Protein AF-A0A494XL70-F1 (afdb_monomer_lite)

Organism: NCBI:txid2419777

InterPro domains:
  IPR055507 Domain of unknown function DUF7079 [PF23296] (1-104)

Radius of gyration: 14.44 Å; chains: 1; bounding box: 36×25×38 Å

Sequence (112 aa):
MSDVFVDNEIDYRDVAVSLARNCPTMSLPLLREAFFGEVAPALASNGMTPAPEVWTGFDSDKVVKKICEMLVRRHRSWVYRVGNCLWCLICRLLCSEMWQKLESELRVVRHS

Structure (mmCIF, N/CA/C/O backbone):
data_AF-A0A494XL70-F1
#
_entry.id   AF-A0A494XL70-F1
#
loop_
_atom_site.group_PDB
_atom_site.id
_atom_site.type_symbol
_atom_site.label_atom_id
_atom_site.label_alt_id
_atom_site.label_comp_id
_atom_site.label_asym_id
_atom_site.label_entity_id
_atom_site.label_seq_id
_atom_site.pdbx_PDB_ins_code
_atom_site.Cartn_x
_atom_site.Cartn_y
_atom_site.Cartn_z
_atom_site.occupancy
_atom_site.B_iso_or_equiv
_atom_site.auth_seq_id
_atom_site.auth_comp_id
_atom_site.auth_asym_id
_atom_site.auth_atom_id
_atom_site.pdbx_PDB_model_num
ATOM 1 N N . MET A 1 1 ? -6.421 -3.505 1.243 1.00 76.19 1 MET A N 1
ATOM 2 C CA . MET A 1 1 ? -5.409 -2.425 1.442 1.00 76.19 1 MET A CA 1
ATOM 3 C C . MET A 1 1 ? -5.391 -1.450 0.275 1.00 76.19 1 MET A C 1
ATOM 5 O O . MET A 1 1 ? -5.143 -0.277 0.515 1.00 76.19 1 MET A O 1
ATOM 9 N N . SER A 1 2 ? -5.650 -1.892 -0.960 1.00 77.19 2 SER A N 1
ATOM 10 C CA . SER A 1 2 ? -5.845 -0.990 -2.105 1.00 77.19 2 SER A CA 1
ATOM 11 C C . SER A 1 2 ? -6.993 -0.001 -1.915 1.00 77.19 2 SER A C 1
ATOM 13 O O . SER A 1 2 ? -6.930 1.107 -2.428 1.00 77.19 2 SER A O 1
ATOM 15 N N . ASP A 1 3 ? -7.993 -0.377 -1.126 1.00 77.44 3 ASP A N 1
ATOM 16 C CA . ASP A 1 3 ? -9.211 0.398 -0.859 1.00 77.44 3 ASP A CA 1
ATOM 17 C C . ASP A 1 3 ? -8.926 1.753 -0.187 1.00 77.44 3 ASP A C 1
ATOM 19 O O . ASP A 1 3 ? -9.679 2.701 -0.358 1.00 77.44 3 ASP A O 1
ATOM 23 N N . VAL A 1 4 ? -7.777 1.881 0.491 1.00 76.00 4 VAL A N 1
ATOM 24 C CA . VAL A 1 4 ? -7.298 3.135 1.108 1.00 76.00 4 VAL A CA 1
ATOM 25 C C . VAL A 1 4 ? -6.889 4.185 0.064 1.00 76.00 4 VAL A C 1
ATOM 27 O O . VAL A 1 4 ? -6.688 5.345 0.396 1.00 76.00 4 VAL A O 1
ATOM 30 N N . PHE A 1 5 ? -6.739 3.796 -1.203 1.00 74.38 5 PHE A N 1
ATOM 31 C CA . PHE A 1 5 ? -6.314 4.683 -2.290 1.00 74.38 5 PHE A CA 1
ATOM 32 C C . PHE A 1 5 ? -7.460 5.050 -3.245 1.00 74.38 5 PHE A C 1
ATOM 34 O O . PHE A 1 5 ? -7.209 5.622 -4.304 1.00 74.38 5 PHE A O 1
ATOM 41 N N . VAL A 1 6 ? -8.697 4.642 -2.943 1.00 73.88 6 VAL A N 1
ATOM 42 C CA . VAL A 1 6 ? -9.875 4.934 -3.772 1.00 73.88 6 VAL A CA 1
ATOM 43 C C . VAL A 1 6 ? -10.329 6.364 -3.482 1.00 73.88 6 VAL A C 1
ATOM 45 O O . VAL A 1 6 ? -10.407 6.750 -2.322 1.00 73.88 6 VAL A O 1
ATOM 48 N N . ASP A 1 7 ? -10.652 7.133 -4.525 1.00 63.44 7 ASP A N 1
ATOM 49 C CA . ASP A 1 7 ? -11.067 8.547 -4.439 1.00 63.44 7 ASP A CA 1
ATOM 50 C C . ASP A 1 7 ? -12.528 8.730 -3.954 1.00 63.44 7 ASP A C 1
ATOM 52 O O . ASP A 1 7 ? -13.296 9.519 -4.492 1.00 63.44 7 ASP A O 1
ATOM 56 N N . ASN A 1 8 ? -12.935 7.932 -2.963 1.00 67.12 8 ASN A N 1
ATOM 57 C CA . ASN A 1 8 ? -14.224 7.997 -2.271 1.00 67.12 8 ASN A CA 1
ATOM 58 C C . ASN A 1 8 ? -13.978 8.181 -0.766 1.00 67.12 8 ASN A C 1
ATOM 60 O O . ASN A 1 8 ? -12.845 8.079 -0.297 1.00 67.12 8 ASN A O 1
ATOM 64 N N . GLU A 1 9 ? -15.031 8.417 0.019 1.00 72.88 9 GLU A N 1
ATOM 65 C CA . GLU A 1 9 ? -14.921 8.386 1.480 1.00 72.88 9 GLU A CA 1
ATOM 66 C C . GLU A 1 9 ? -14.420 7.002 1.936 1.00 72.88 9 GLU A C 1
ATOM 68 O O . GLU A 1 9 ? -15.073 5.980 1.721 1.00 72.88 9 GLU A O 1
ATOM 73 N N . ILE A 1 10 ? -13.208 6.962 2.495 1.00 77.62 10 ILE A N 1
ATOM 74 C CA . ILE A 1 10 ? -12.536 5.716 2.878 1.00 77.62 10 ILE A CA 1
ATOM 75 C C . ILE A 1 10 ? -13.086 5.255 4.230 1.00 77.62 10 ILE A C 1
ATOM 77 O O . ILE A 1 10 ? -12.838 5.897 5.253 1.00 77.62 10 ILE A O 1
ATOM 81 N N . ASP A 1 11 ? -13.745 4.095 4.259 1.00 85.06 11 ASP A N 1
ATOM 82 C CA . ASP A 1 11 ? -14.068 3.401 5.508 1.00 85.06 11 ASP A CA 1
ATOM 83 C C . ASP A 1 11 ? -12.824 2.665 6.035 1.00 85.06 11 ASP A C 1
ATOM 85 O O . ASP A 1 11 ? -12.567 1.490 5.756 1.00 85.06 11 ASP A O 1
ATOM 89 N N . TYR A 1 12 ? -12.009 3.386 6.806 1.00 86.19 12 TYR A N 1
ATOM 90 C CA . TYR A 1 12 ? -10.801 2.833 7.424 1.00 86.19 12 TYR A CA 1
ATOM 91 C C . TYR A 1 12 ? -11.098 1.661 8.368 1.00 86.19 12 TYR A C 1
ATOM 93 O O . TYR A 1 12 ? -10.233 0.798 8.552 1.00 86.19 12 TYR A O 1
ATOM 101 N N . ARG A 1 13 ? -12.304 1.603 8.948 1.00 88.62 13 ARG A N 1
ATOM 102 C CA . ARG A 1 13 ? -12.704 0.543 9.870 1.00 88.62 13 ARG A CA 1
ATOM 103 C C . ARG A 1 13 ? -12.976 -0.751 9.119 1.00 88.62 13 ARG A C 1
ATOM 105 O O . ARG A 1 13 ? -12.473 -1.792 9.540 1.00 88.62 13 ARG A O 1
ATOM 112 N N . ASP A 1 14 ? -13.693 -0.701 7.999 1.00 87.69 14 ASP A N 1
ATOM 113 C CA . ASP A 1 14 ? -13.917 -1.879 7.151 1.00 87.69 14 ASP A CA 1
ATOM 114 C C . ASP A 1 14 ? -12.588 -2.453 6.630 1.00 87.69 14 ASP A C 1
ATOM 116 O O . ASP A 1 14 ? -12.319 -3.653 6.752 1.00 87.69 14 ASP A O 1
ATOM 120 N N . VAL A 1 15 ? -11.674 -1.581 6.187 1.00 87.56 15 VAL A N 1
ATOM 121 C CA . VAL A 1 15 ? -10.322 -1.996 5.780 1.00 87.56 15 VAL A CA 1
ATOM 122 C C . VAL A 1 15 ? -9.564 -2.647 6.943 1.00 87.56 15 VAL A C 1
ATOM 124 O O . VAL A 1 15 ? -8.910 -3.677 6.750 1.00 87.56 15 VAL A O 1
ATOM 127 N N . ALA A 1 16 ? -9.644 -2.090 8.154 1.00 89.69 16 ALA A N 1
ATOM 128 C CA . ALA A 1 16 ? -9.003 -2.655 9.339 1.00 89.69 16 ALA A CA 1
ATOM 129 C C . ALA A 1 16 ? -9.585 -4.025 9.731 1.00 89.69 16 ALA A C 1
ATOM 131 O O . ALA A 1 16 ? -8.818 -4.948 10.018 1.00 89.69 16 ALA A O 1
ATOM 132 N N . VAL A 1 17 ? -10.912 -4.193 9.687 1.00 90.50 17 VAL A N 1
ATOM 133 C CA . VAL A 1 17 ? -11.600 -5.477 9.925 1.00 90.50 17 VAL A CA 1
ATOM 134 C C . VAL A 1 17 ? -11.183 -6.513 8.886 1.00 90.50 17 VAL A C 1
ATOM 136 O O . VAL A 1 17 ? -10.801 -7.631 9.240 1.00 90.50 17 VAL A O 1
ATOM 139 N N . SER A 1 18 ? -11.180 -6.134 7.608 1.00 89.31 18 SER A N 1
ATOM 140 C CA . SER A 1 18 ? -10.723 -6.989 6.514 1.00 89.31 18 SER A CA 1
ATOM 141 C C . SER A 1 18 ? -9.270 -7.434 6.721 1.00 89.31 18 SER A C 1
ATOM 143 O O . SER A 1 18 ? -8.952 -8.614 6.569 1.00 89.31 18 SER A O 1
ATOM 145 N N . LEU A 1 19 ? -8.382 -6.534 7.154 1.00 89.25 19 LEU A N 1
ATOM 146 C CA . LEU A 1 19 ? -6.984 -6.871 7.435 1.00 89.25 19 LEU A CA 1
ATOM 147 C C . LEU A 1 19 ? -6.809 -7.759 8.664 1.00 89.25 19 LEU A C 1
ATOM 149 O O . 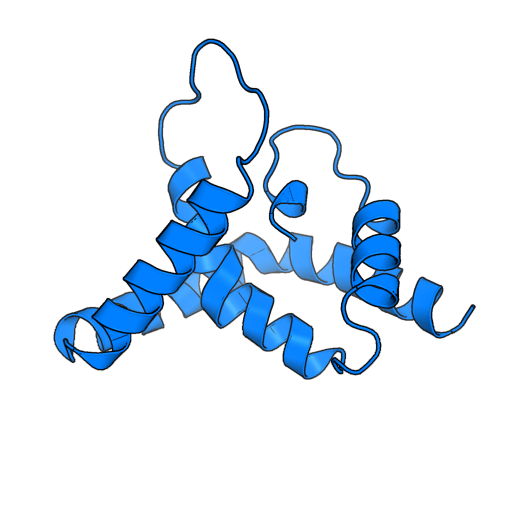LEU A 1 19 ? -6.008 -8.690 8.625 1.00 89.25 19 LEU A O 1
ATOM 153 N N . ALA A 1 20 ? -7.548 -7.509 9.742 1.00 89.38 20 ALA A N 1
ATOM 154 C CA . ALA A 1 20 ? -7.529 -8.371 10.917 1.00 89.38 20 ALA A CA 1
ATOM 155 C C . ALA A 1 20 ? -8.010 -9.791 10.577 1.00 89.38 20 ALA A C 1
ATOM 157 O O . ALA A 1 20 ? -7.406 -10.763 11.026 1.00 89.38 20 ALA A O 1
ATOM 158 N N . ARG A 1 21 ? -9.040 -9.916 9.729 1.00 90.19 21 ARG A N 1
ATOM 159 C CA . ARG A 1 21 ? -9.591 -11.206 9.297 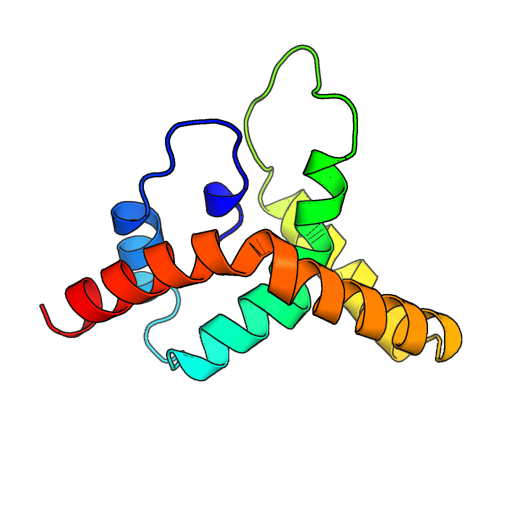1.00 90.19 21 ARG A CA 1
ATOM 160 C C . ARG A 1 21 ? -8.666 -11.963 8.345 1.00 90.19 21 ARG A C 1
ATOM 162 O O . ARG A 1 21 ? -8.465 -13.160 8.513 1.00 90.19 21 ARG A O 1
ATOM 169 N N . ASN A 1 22 ? -8.134 -11.283 7.330 1.00 89.19 22 ASN A N 1
ATOM 170 C CA . ASN A 1 22 ? -7.374 -11.922 6.251 1.00 89.19 22 ASN A CA 1
ATOM 171 C C . ASN A 1 22 ? -5.873 -12.054 6.573 1.00 89.19 22 ASN A C 1
ATOM 173 O O . ASN A 1 22 ? -5.187 -12.887 5.985 1.00 89.19 22 ASN A O 1
ATOM 177 N N . CYS A 1 23 ? -5.349 -11.252 7.507 1.00 89.31 23 CYS A N 1
ATOM 178 C CA . CYS A 1 23 ? -3.942 -11.257 7.918 1.00 89.31 23 CYS A CA 1
ATOM 179 C C . CYS A 1 23 ? -3.793 -11.305 9.456 1.00 89.31 23 CYS A C 1
ATOM 181 O O . CYS A 1 23 ? -3.134 -10.434 10.038 1.00 89.31 23 CYS A O 1
ATOM 183 N N . PRO A 1 24 ? -4.371 -12.313 10.141 1.00 87.31 24 PRO A N 1
ATOM 184 C CA . PRO A 1 24 ? -4.448 -12.341 11.605 1.00 87.31 24 PRO A CA 1
ATOM 185 C C . PRO A 1 24 ? -3.073 -12.447 12.281 1.00 87.31 24 PRO A C 1
ATOM 187 O O . PRO A 1 24 ? -2.873 -11.935 13.378 1.00 87.31 24 PRO A O 1
ATOM 190 N N . THR A 1 25 ? -2.099 -13.073 11.618 1.00 89.56 25 THR A N 1
ATOM 191 C CA . THR A 1 25 ? -0.734 -13.270 12.134 1.00 89.56 25 THR A CA 1
ATOM 192 C C . THR A 1 25 ? 0.195 -12.085 11.870 1.00 89.56 25 THR A C 1
ATOM 194 O O . THR A 1 25 ? 1.308 -12.037 12.395 1.00 89.56 25 THR A O 1
ATOM 197 N N . MET A 1 26 ? -0.232 -11.115 11.058 1.00 90.19 26 MET A N 1
ATOM 198 C CA . MET A 1 26 ? 0.612 -10.002 10.638 1.00 90.19 26 MET A CA 1
ATOM 199 C C . MET A 1 26 ? 0.645 -8.930 11.728 1.00 90.19 26 MET A C 1
ATOM 201 O O . MET A 1 26 ? -0.384 -8.343 12.073 1.00 90.19 26 MET A O 1
ATOM 205 N N . SER A 1 27 ? 1.818 -8.645 12.289 1.00 92.12 27 SER A N 1
ATOM 206 C CA . SER A 1 27 ? 1.959 -7.589 13.296 1.00 92.12 27 SER A CA 1
ATOM 207 C C . SER A 1 27 ? 1.726 -6.202 12.681 1.00 92.12 27 SER A C 1
ATOM 209 O O . SER A 1 27 ? 1.884 -6.002 11.476 1.00 92.12 27 SER A O 1
ATOM 211 N N . LEU A 1 28 ? 1.344 -5.223 13.507 1.00 91.12 28 LEU A N 1
ATOM 212 C CA . LEU A 1 28 ? 1.135 -3.844 13.053 1.00 91.12 28 LEU A CA 1
ATOM 213 C C . LEU A 1 28 ? 2.394 -3.241 12.383 1.00 91.12 28 LEU A C 1
ATOM 215 O O . LEU A 1 28 ? 2.248 -2.614 11.333 1.00 91.12 28 LEU A O 1
ATOM 219 N N . PRO A 1 29 ? 3.627 -3.481 12.887 1.00 93.31 29 PRO A N 1
ATOM 220 C CA . PRO A 1 29 ? 4.847 -3.085 12.182 1.00 93.31 29 PRO A CA 1
ATOM 221 C C . PRO A 1 29 ? 5.011 -3.741 10.806 1.00 93.31 29 PRO A C 1
ATOM 223 O O . PRO A 1 29 ? 5.421 -3.066 9.866 1.00 93.31 29 PRO A O 1
ATOM 226 N N . LEU A 1 30 ? 4.662 -5.025 10.663 1.00 93.31 30 LEU A N 1
ATOM 227 C CA . LEU A 1 30 ? 4.791 -5.735 9.387 1.00 93.31 30 LEU A CA 1
ATOM 228 C C . LEU A 1 30 ? 3.763 -5.224 8.363 1.00 93.31 30 LEU A C 1
ATOM 230 O O . LEU A 1 30 ? 4.095 -5.017 7.199 1.00 93.31 30 LEU A O 1
ATOM 234 N N . LEU A 1 31 ? 2.531 -4.940 8.804 1.00 93.06 31 LEU A N 1
ATOM 235 C CA . LEU A 1 31 ? 1.511 -4.283 7.976 1.00 93.06 31 LEU A CA 1
ATOM 236 C C . LEU A 1 31 ? 1.971 -2.897 7.510 1.00 93.06 31 LEU A C 1
ATOM 238 O O . LEU A 1 31 ? 1.776 -2.544 6.349 1.00 93.06 31 LEU A O 1
ATOM 242 N N . ARG A 1 32 ? 2.615 -2.129 8.396 1.00 93.44 32 ARG A N 1
ATOM 243 C CA . ARG A 1 32 ? 3.189 -0.818 8.067 1.00 93.44 32 ARG A CA 1
ATOM 244 C C . ARG A 1 32 ? 4.277 -0.932 7.007 1.00 93.44 32 ARG A C 1
ATOM 246 O O . ARG A 1 32 ? 4.338 -0.118 6.084 1.00 93.44 32 ARG A O 1
ATOM 253 N N . GLU A 1 33 ? 5.150 -1.922 7.151 1.00 93.38 33 GLU A N 1
ATOM 254 C CA . GLU A 1 33 ? 6.222 -2.183 6.198 1.00 93.38 33 GLU A CA 1
ATOM 255 C C . GLU A 1 33 ? 5.666 -2.575 4.827 1.00 93.38 33 GLU A C 1
ATOM 257 O O . GLU A 1 33 ? 6.069 -1.978 3.831 1.00 93.38 33 GLU A O 1
ATOM 262 N N . ALA A 1 34 ? 4.682 -3.475 4.772 1.00 92.19 34 ALA A N 1
ATOM 263 C CA . ALA A 1 34 ? 4.004 -3.839 3.530 1.00 92.19 34 ALA A CA 1
ATOM 264 C C . ALA A 1 34 ? 3.282 -2.637 2.895 1.00 92.19 34 ALA A C 1
ATOM 266 O O . ALA A 1 34 ? 3.382 -2.408 1.687 1.00 92.19 34 ALA A O 1
ATOM 267 N N . PHE A 1 35 ? 2.615 -1.806 3.703 1.00 92.19 35 PHE A N 1
ATOM 268 C CA . PHE A 1 35 ? 1.929 -0.614 3.211 1.00 92.19 35 PHE A CA 1
ATOM 269 C C . PHE A 1 35 ? 2.898 0.354 2.523 1.00 92.19 35 PHE A C 1
ATOM 271 O O . PHE A 1 35 ? 2.704 0.696 1.361 1.00 92.19 35 PHE A O 1
ATOM 278 N N . PHE A 1 36 ? 3.978 0.766 3.190 1.00 93.00 36 PHE A N 1
ATOM 279 C CA . PHE 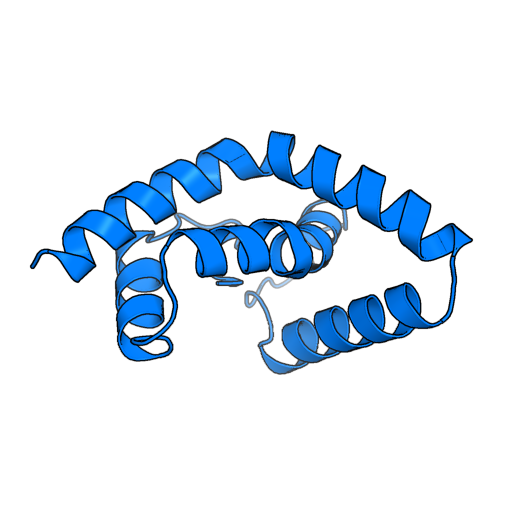A 1 36 ? 4.911 1.750 2.626 1.00 93.00 36 PHE A CA 1
ATOM 280 C C . PHE A 1 36 ? 5.952 1.162 1.666 1.00 93.00 36 PHE A C 1
ATOM 282 O O . PHE A 1 36 ? 6.514 1.884 0.840 1.00 93.00 36 PHE A O 1
ATOM 289 N N . GLY A 1 37 ? 6.262 -0.124 1.798 1.00 91.56 37 GLY A N 1
ATOM 290 C CA . GLY A 1 37 ? 7.266 -0.819 1.000 1.00 91.56 37 GLY A CA 1
ATOM 291 C C . GLY A 1 37 ? 6.715 -1.396 -0.299 1.00 91.56 37 GLY A C 1
ATOM 292 O O . GLY A 1 37 ? 7.481 -1.548 -1.257 1.00 91.56 37 GLY A O 1
ATOM 293 N N . GLU A 1 38 ? 5.417 -1.701 -0.348 1.00 91.75 38 GLU A N 1
ATOM 294 C CA . GLU A 1 38 ? 4.801 -2.431 -1.458 1.00 91.75 38 GLU A CA 1
ATOM 295 C C . GLU A 1 38 ? 3.536 -1.745 -1.979 1.00 91.75 38 GLU A C 1
ATOM 297 O O . GLU A 1 38 ? 3.492 -1.331 -3.138 1.00 91.75 38 GLU A O 1
ATOM 302 N N . VAL A 1 39 ? 2.531 -1.560 -1.122 1.00 89.69 39 VAL A N 1
ATOM 303 C CA . VAL A 1 39 ? 1.204 -1.091 -1.549 1.00 89.69 39 VAL A CA 1
ATOM 304 C C . VAL A 1 39 ? 1.236 0.370 -2.007 1.00 89.69 39 VAL A C 1
ATOM 306 O O . VAL A 1 39 ? 0.873 0.665 -3.143 1.00 89.69 39 VAL A O 1
ATOM 309 N N . ALA A 1 40 ? 1.705 1.292 -1.164 1.00 89.81 40 ALA A N 1
ATOM 310 C CA . ALA A 1 40 ? 1.740 2.719 -1.476 1.00 89.81 40 ALA A CA 1
ATOM 311 C C . ALA A 1 40 ? 2.621 3.034 -2.701 1.00 89.81 40 ALA A C 1
ATOM 313 O O . ALA A 1 40 ? 2.142 3.726 -3.594 1.00 89.81 40 ALA A O 1
ATOM 314 N N . PRO A 1 41 ? 3.840 2.477 -2.852 1.00 89.38 41 PRO A N 1
ATOM 315 C CA . PRO A 1 41 ? 4.632 2.660 -4.068 1.00 89.38 41 PRO A CA 1
ATOM 316 C C . PRO A 1 41 ? 3.918 2.208 -5.349 1.00 89.38 41 PRO A C 1
ATOM 318 O O . PRO A 1 41 ? 4.008 2.887 -6.377 1.00 89.38 41 PRO A O 1
ATOM 321 N N . ALA A 1 42 ? 3.196 1.084 -5.288 1.00 86.44 42 ALA A N 1
ATOM 322 C CA . ALA A 1 42 ? 2.459 0.549 -6.425 1.00 86.44 42 ALA A CA 1
ATOM 323 C C . ALA A 1 42 ? 1.204 1.374 -6.750 1.00 86.44 42 ALA A C 1
ATOM 325 O O . ALA A 1 42 ? 0.894 1.557 -7.929 1.00 86.44 42 ALA A O 1
ATOM 326 N N . LEU A 1 43 ? 0.502 1.895 -5.742 1.00 85.19 43 LEU A N 1
ATOM 327 C CA . LEU A 1 43 ? -0.814 2.521 -5.910 1.00 85.19 43 LEU A CA 1
ATOM 328 C C . LEU A 1 43 ? -0.791 4.047 -5.949 1.00 85.19 43 LEU A C 1
ATOM 330 O O . LEU A 1 43 ? -1.536 4.625 -6.733 1.00 85.19 43 LEU A O 1
ATOM 334 N N . ALA A 1 44 ? 0.097 4.711 -5.209 1.00 80.88 44 ALA A N 1
ATOM 335 C CA . ALA A 1 44 ? 0.194 6.174 -5.207 1.00 80.88 44 ALA A CA 1
ATOM 336 C C . ALA A 1 44 ? 0.531 6.736 -6.598 1.00 80.88 44 ALA A C 1
ATOM 338 O O . ALA A 1 44 ? 0.111 7.833 -6.949 1.00 80.88 44 ALA A O 1
ATOM 339 N N . SER A 1 45 ? 1.231 5.956 -7.433 1.00 71.06 45 SER A N 1
ATOM 340 C CA . SER A 1 45 ? 1.456 6.316 -8.839 1.00 71.06 45 SER A CA 1
ATOM 341 C C . SER A 1 45 ? 0.175 6.372 -9.675 1.00 71.06 45 SER A C 1
ATOM 343 O O . SER A 1 45 ? 0.115 7.171 -10.603 1.00 71.06 45 SER A O 1
ATOM 345 N N . ASN A 1 46 ? -0.858 5.590 -9.338 1.00 71.38 46 ASN A N 1
ATOM 346 C CA . ASN A 1 46 ? -2.146 5.640 -10.038 1.00 71.38 46 ASN A CA 1
ATOM 347 C C . ASN A 1 46 ? -2.915 6.932 -9.719 1.00 71.38 46 ASN A C 1
ATOM 349 O O . ASN A 1 46 ? -3.619 7.437 -10.584 1.00 71.38 46 ASN A O 1
ATOM 353 N N . GLY A 1 47 ? -2.734 7.517 -8.530 1.00 64.38 47 GLY A N 1
ATOM 354 C CA . GLY A 1 47 ? -3.309 8.831 -8.204 1.00 64.38 47 GLY A CA 1
ATOM 355 C C . GLY A 1 47 ? -2.709 9.987 -9.018 1.00 64.38 47 GLY A C 1
ATOM 356 O O . GLY A 1 47 ? -3.282 11.066 -9.071 1.00 64.38 47 GLY A O 1
ATOM 357 N N . MET A 1 48 ? -1.564 9.768 -9.676 1.00 65.88 48 MET A N 1
ATOM 358 C CA . MET A 1 48 ? -0.930 10.747 -10.570 1.00 65.88 48 MET A CA 1
ATOM 359 C C . MET A 1 48 ? -1.290 10.531 -12.047 1.00 65.88 48 MET A C 1
ATOM 361 O O . MET A 1 48 ? -0.834 11.286 -12.905 1.00 65.88 48 MET A O 1
ATOM 365 N N . THR A 1 49 ? -2.069 9.494 -12.363 1.00 66.38 49 THR A N 1
ATOM 366 C CA . THR A 1 49 ? -2.572 9.248 -13.719 1.00 66.38 49 THR A CA 1
ATOM 367 C C . THR A 1 49 ? -3.991 9.796 -13.858 1.00 66.38 49 THR A C 1
ATOM 369 O O . THR A 1 49 ? -4.738 9.731 -12.883 1.00 66.38 49 THR A O 1
ATOM 372 N N . PRO A 1 50 ? -4.388 10.321 -15.033 1.00 68.38 50 PRO A N 1
ATOM 373 C CA . PRO A 1 50 ? -5.754 10.785 -15.250 1.00 68.38 50 PRO A CA 1
ATOM 374 C C . PRO A 1 50 ? -6.769 9.701 -14.880 1.00 68.38 50 PRO A C 1
ATOM 376 O O . PRO A 1 50 ? -6.609 8.543 -15.279 1.00 68.38 50 PRO A O 1
ATOM 379 N N . ALA A 1 51 ? -7.795 10.079 -14.117 1.00 67.62 51 ALA A N 1
ATOM 380 C CA . ALA A 1 51 ? -8.863 9.162 -13.755 1.00 67.62 51 ALA A CA 1
ATOM 381 C C . ALA A 1 51 ? -9.570 8.659 -15.030 1.00 67.62 51 ALA A C 1
ATOM 383 O O . ALA A 1 51 ? -9.808 9.451 -15.948 1.00 67.62 51 ALA A O 1
ATOM 384 N N . PRO A 1 52 ? -9.893 7.358 -15.124 1.00 68.44 52 PRO A N 1
ATOM 385 C CA . PRO A 1 52 ? -10.704 6.855 -16.222 1.00 68.44 52 PRO A CA 1
ATOM 386 C C . PRO A 1 52 ? -12.116 7.453 -16.153 1.00 68.44 52 PRO A C 1
ATOM 388 O O . PRO A 1 52 ? -12.606 7.777 -15.074 1.00 68.44 52 PRO A O 1
ATOM 391 N N . GLU A 1 53 ? -12.791 7.537 -17.301 1.00 72.19 53 GLU A N 1
ATOM 392 C CA . GLU A 1 53 ? -14.162 8.071 -17.404 1.00 72.19 53 GLU A CA 1
ATOM 393 C C . GLU A 1 53 ? -15.166 7.331 -16.503 1.00 72.19 53 GLU A C 1
ATOM 395 O O . GLU A 1 53 ? -16.128 7.925 -16.022 1.00 72.19 53 GLU A O 1
ATOM 400 N N . VAL A 1 54 ? -14.920 6.043 -16.237 1.00 69.62 54 VAL A N 1
ATOM 401 C CA . VAL A 1 54 ? -15.651 5.240 -15.251 1.00 69.62 54 VAL A CA 1
ATOM 402 C C . VAL A 1 54 ? -14.653 4.665 -14.251 1.00 69.62 54 VAL A C 1
ATOM 404 O O . VAL A 1 54 ? -13.806 3.842 -14.607 1.00 69.62 54 VAL A O 1
ATOM 407 N N . TRP A 1 55 ? -14.760 5.080 -12.987 1.00 71.00 55 TRP A N 1
ATOM 408 C CA . TRP A 1 55 ? -13.943 4.556 -11.894 1.00 71.00 55 TRP A CA 1
ATOM 409 C C . TRP A 1 55 ? -14.668 3.423 -11.167 1.00 71.00 55 TRP A C 1
ATOM 411 O O . TRP A 1 55 ? -15.658 3.643 -10.476 1.00 71.00 55 TRP A O 1
ATOM 421 N N . THR A 1 56 ? -14.159 2.199 -11.303 1.00 68.06 56 THR A N 1
ATOM 422 C CA . THR A 1 56 ? -14.702 1.001 -10.634 1.00 68.06 56 THR A CA 1
ATOM 423 C C . THR A 1 56 ? -13.849 0.553 -9.443 1.00 68.06 56 THR A C 1
ATOM 425 O O . THR A 1 56 ? -13.955 -0.589 -9.005 1.00 68.06 56 THR A O 1
ATOM 428 N N . GLY A 1 57 ? -12.970 1.424 -8.937 1.00 74.00 57 GLY A N 1
ATOM 429 C CA . GLY A 1 57 ? -11.988 1.079 -7.909 1.00 74.00 57 GLY A CA 1
ATOM 430 C C . GLY A 1 57 ? -10.805 0.263 -8.440 1.00 74.00 57 GLY A C 1
ATOM 431 O O . GLY A 1 57 ? -10.567 0.166 -9.647 1.00 74.00 57 GLY A O 1
ATOM 432 N N . PHE A 1 58 ? -10.030 -0.311 -7.518 1.00 76.69 58 PHE A N 1
ATOM 433 C CA . PHE A 1 58 ? -8.877 -1.137 -7.869 1.00 76.69 58 PHE A CA 1
ATOM 434 C C . PHE A 1 58 ? -9.284 -2.581 -8.151 1.00 76.69 58 PHE A C 1
ATOM 436 O O . PHE A 1 58 ? -9.889 -3.254 -7.324 1.00 76.69 58 PHE A O 1
ATOM 443 N N . ASP A 1 59 ? -8.849 -3.077 -9.302 1.00 79.31 59 ASP A N 1
ATOM 444 C CA . ASP A 1 59 ? -8.876 -4.493 -9.649 1.00 79.31 59 ASP A CA 1
ATOM 445 C C . ASP A 1 59 ? -7.776 -5.229 -8.864 1.00 79.31 59 ASP A C 1
ATOM 447 O O . ASP A 1 59 ? -6.584 -4.941 -9.031 1.00 79.31 59 ASP A O 1
ATOM 451 N N . SER A 1 60 ? -8.176 -6.158 -7.990 1.00 77.50 60 SER A N 1
ATOM 452 C CA . SER A 1 60 ? -7.271 -6.880 -7.089 1.00 77.50 60 SER A CA 1
ATOM 453 C C . SER A 1 60 ? -6.151 -7.600 -7.835 1.00 77.50 60 SER A C 1
ATOM 455 O O . SER A 1 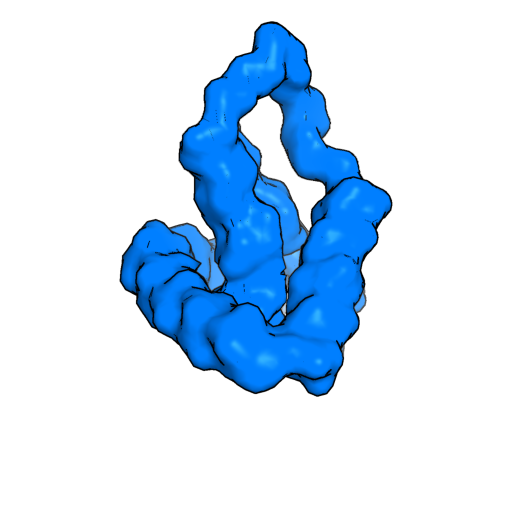60 ? -4.993 -7.530 -7.415 1.00 77.50 60 SER A O 1
ATOM 457 N N . ASP A 1 61 ? -6.461 -8.226 -8.969 1.00 82.06 61 ASP A N 1
ATOM 458 C CA . ASP A 1 61 ? -5.494 -9.007 -9.739 1.00 82.06 61 ASP A CA 1
ATOM 459 C C . ASP A 1 61 ? -4.468 -8.083 -10.394 1.00 82.06 61 ASP A C 1
ATOM 461 O O . ASP A 1 61 ? -3.265 -8.367 -10.399 1.00 82.06 61 ASP A O 1
ATOM 465 N N . LYS A 1 62 ? -4.915 -6.918 -10.879 1.00 81.69 62 LYS A N 1
ATOM 466 C CA . LYS A 1 62 ? -4.009 -5.892 -11.418 1.00 81.69 62 LYS A CA 1
ATOM 467 C C . LYS A 1 62 ? -3.111 -5.297 -10.340 1.00 81.69 62 LYS A C 1
ATOM 469 O O . LYS A 1 62 ? -1.931 -5.064 -10.610 1.00 81.69 62 LYS A O 1
ATOM 474 N N . VAL A 1 63 ? -3.627 -5.068 -9.130 1.00 85.19 63 VAL A N 1
ATOM 475 C CA . VAL A 1 63 ? -2.816 -4.570 -8.006 1.00 85.19 63 VAL A CA 1
ATOM 476 C C . VAL A 1 63 ? -1.744 -5.584 -7.627 1.00 85.19 63 VAL A C 1
ATOM 478 O O . VAL A 1 63 ? -0.568 -5.221 -7.552 1.00 85.19 63 VAL A O 1
ATOM 481 N N . VAL A 1 64 ? -2.123 -6.851 -7.450 1.00 87.44 64 VAL A N 1
ATOM 482 C CA . VAL A 1 64 ? -1.184 -7.931 -7.117 1.00 87.44 64 VAL A CA 1
ATOM 483 C C . VAL A 1 64 ? -0.115 -8.052 -8.197 1.00 87.44 64 VAL A C 1
ATOM 485 O O . VAL A 1 64 ? 1.075 -8.016 -7.885 1.00 87.44 64 VAL A O 1
ATOM 488 N N . LYS A 1 65 ? -0.512 -8.093 -9.474 1.00 87.94 65 LYS A N 1
ATOM 489 C CA . LYS A 1 65 ? 0.429 -8.149 -10.598 1.00 87.94 65 LYS A CA 1
ATOM 490 C C . LYS A 1 65 ? 1.421 -6.984 -10.572 1.00 87.94 65 LYS A C 1
ATOM 492 O O . LYS A 1 65 ? 2.623 -7.211 -10.701 1.00 87.94 65 LYS A O 1
ATOM 497 N N . LYS A 1 66 ? 0.947 -5.753 -10.348 1.00 87.25 66 LYS A N 1
ATOM 498 C CA . LYS A 1 66 ? 1.801 -4.556 -10.293 1.00 87.25 66 LYS A CA 1
ATOM 499 C C . LYS A 1 66 ? 2.807 -4.618 -9.139 1.00 87.25 66 LYS A C 1
ATOM 501 O O . LYS A 1 66 ? 3.976 -4.277 -9.328 1.00 87.25 66 LYS A O 1
ATOM 506 N N . ILE A 1 67 ? 2.381 -5.085 -7.963 1.00 88.56 67 ILE A N 1
ATOM 507 C CA . ILE A 1 67 ? 3.274 -5.293 -6.814 1.00 88.56 67 ILE A CA 1
ATOM 508 C C . ILE A 1 67 ? 4.323 -6.363 -7.146 1.00 88.56 67 ILE A C 1
ATOM 510 O O . ILE A 1 67 ? 5.516 -6.120 -6.963 1.00 88.56 67 ILE A O 1
ATOM 514 N N . CYS A 1 68 ? 3.917 -7.507 -7.706 1.00 90.56 68 CYS A N 1
ATOM 515 C CA . CYS A 1 68 ? 4.840 -8.569 -8.108 1.00 90.56 68 CYS A CA 1
ATOM 516 C C . CYS A 1 68 ? 5.883 -8.0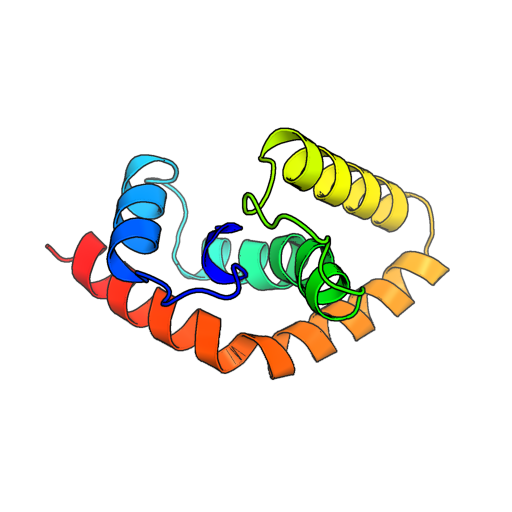78 -9.124 1.00 90.56 68 CYS A C 1
ATOM 518 O O . CYS A 1 68 ? 7.078 -8.315 -8.946 1.00 90.56 68 CYS A O 1
ATOM 520 N N . GLU A 1 69 ? 5.464 -7.354 -10.164 1.00 90.62 69 GLU A N 1
ATOM 521 C CA . GLU A 1 69 ? 6.367 -6.781 -11.170 1.00 90.62 69 GLU A CA 1
ATOM 522 C C . GLU A 1 69 ? 7.370 -5.799 -10.550 1.00 90.62 69 GLU A C 1
ATOM 524 O O . GLU A 1 69 ? 8.569 -5.857 -10.846 1.00 90.62 69 GLU A O 1
ATOM 529 N N . MET A 1 70 ? 6.907 -4.934 -9.643 1.00 91.12 70 MET A N 1
ATOM 530 C CA . MET A 1 70 ? 7.768 -4.015 -8.900 1.00 91.12 70 MET A CA 1
ATOM 531 C C . MET A 1 70 ? 8.801 -4.768 -8.050 1.00 91.12 70 MET A C 1
ATOM 533 O O . MET A 1 70 ? 9.984 -4.416 -8.075 1.00 91.12 70 MET A O 1
ATOM 537 N N . LEU A 1 71 ? 8.389 -5.809 -7.321 1.00 90.81 71 LEU A N 1
ATOM 538 C CA . LEU A 1 71 ? 9.281 -6.621 -6.487 1.00 90.81 71 LEU A CA 1
ATOM 539 C C . LEU A 1 71 ? 10.335 -7.354 -7.330 1.00 90.81 71 LEU A C 1
ATOM 541 O O . LEU A 1 71 ? 11.528 -7.299 -7.020 1.00 90.81 71 LEU A O 1
ATOM 545 N N . VAL A 1 72 ? 9.929 -7.959 -8.450 1.00 93.31 72 VAL A N 1
ATOM 546 C CA . VAL A 1 72 ? 10.849 -8.610 -9.396 1.00 93.31 72 VAL A CA 1
ATOM 547 C C . VAL A 1 72 ? 11.860 -7.604 -9.948 1.00 93.31 72 VAL A C 1
ATOM 549 O O . VAL A 1 72 ? 13.061 -7.886 -10.003 1.00 93.31 72 VAL A O 1
ATOM 552 N N . ARG A 1 73 ? 11.414 -6.401 -10.324 1.00 90.50 73 ARG A N 1
ATOM 553 C CA . ARG A 1 73 ? 12.296 -5.356 -10.859 1.00 90.50 73 ARG A CA 1
ATOM 554 C C . ARG A 1 73 ? 13.263 -4.817 -9.804 1.00 90.50 73 ARG A C 1
ATOM 556 O O . ARG A 1 73 ? 14.433 -4.595 -10.119 1.00 90.50 73 ARG A O 1
ATOM 563 N N . ARG A 1 74 ? 12.811 -4.679 -8.552 1.00 90.00 74 ARG A N 1
ATOM 564 C CA . ARG A 1 74 ? 13.640 -4.314 -7.388 1.00 90.00 74 ARG A CA 1
ATOM 565 C C . ARG A 1 74 ? 14.761 -5.324 -7.146 1.00 90.00 74 ARG A C 1
ATOM 567 O O . ARG A 1 74 ? 15.861 -4.917 -6.783 1.00 90.00 74 ARG A O 1
ATOM 574 N N . HIS A 1 75 ? 14.503 -6.610 -7.376 1.00 90.25 75 HIS A N 1
ATOM 575 C CA . HIS A 1 75 ? 15.513 -7.660 -7.248 1.00 90.25 75 HIS A CA 1
ATOM 576 C C . HIS A 1 75 ? 16.501 -7.685 -8.427 1.00 90.25 75 HIS A C 1
ATOM 578 O O . HIS A 1 75 ? 17.685 -7.946 -8.241 1.00 90.25 75 HIS A O 1
ATOM 584 N N . ARG A 1 76 ? 16.032 -7.414 -9.652 1.00 92.31 76 ARG A N 1
ATOM 585 C CA . ARG A 1 76 ? 16.848 -7.530 -10.876 1.00 92.31 76 ARG A CA 1
ATOM 586 C C . ARG A 1 76 ? 17.710 -6.308 -11.194 1.00 92.31 76 ARG A C 1
ATOM 588 O O . ARG A 1 76 ? 18.689 -6.445 -11.917 1.00 92.31 76 ARG A O 1
ATOM 595 N N . SER A 1 77 ? 17.346 -5.117 -10.716 1.00 91.94 77 SER A N 1
ATOM 596 C CA . SER A 1 77 ? 18.018 -3.870 -11.096 1.00 91.94 77 SER A CA 1
ATOM 597 C C . SER A 1 77 ? 18.358 -3.015 -9.883 1.00 91.94 77 SER A C 1
ATOM 599 O O . SER A 1 77 ? 17.478 -2.513 -9.185 1.00 91.94 77 SER A O 1
ATOM 601 N N . TRP A 1 78 ? 19.655 -2.789 -9.672 1.00 88.19 78 TRP A N 1
ATOM 602 C CA . TRP A 1 78 ? 20.143 -1.947 -8.581 1.00 88.19 78 TRP A CA 1
ATOM 603 C C . TRP A 1 78 ? 19.759 -0.470 -8.760 1.00 88.19 78 TRP A C 1
ATOM 605 O O . TRP A 1 78 ? 19.316 0.166 -7.808 1.00 88.19 78 TRP A O 1
ATOM 615 N N . VAL A 1 79 ? 19.818 0.054 -9.991 1.00 92.25 79 VAL A N 1
ATOM 616 C CA . VAL A 1 79 ? 19.379 1.430 -10.304 1.00 92.25 79 VAL A CA 1
ATOM 617 C C . VAL A 1 79 ? 17.898 1.610 -9.972 1.00 92.25 79 VAL A C 1
ATOM 619 O O . VAL A 1 79 ? 17.520 2.561 -9.286 1.00 92.25 79 VAL A O 1
ATOM 622 N N . TYR A 1 80 ? 17.056 0.659 -10.390 1.00 91.25 80 TYR A N 1
ATOM 623 C CA . TYR A 1 80 ? 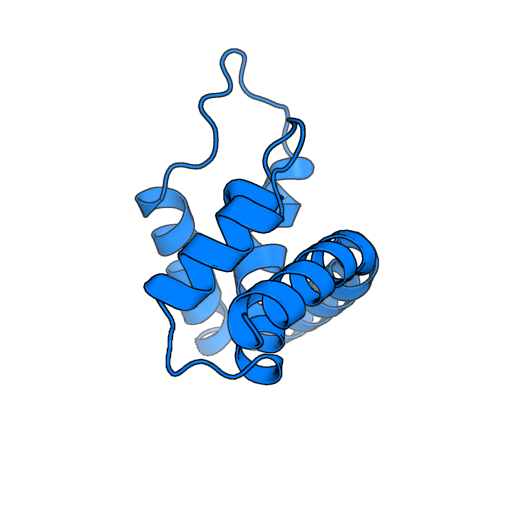15.640 0.686 -10.037 1.00 91.25 80 TYR A CA 1
ATOM 624 C C . TYR A 1 80 ? 15.428 0.553 -8.527 1.00 91.25 80 TYR A C 1
ATOM 626 O O . TYR A 1 80 ? 14.575 1.236 -7.976 1.00 91.25 80 TYR A O 1
ATOM 634 N N . ARG A 1 81 ? 16.216 -0.279 -7.834 1.00 91.62 81 ARG A N 1
ATOM 635 C CA . ARG A 1 81 ? 16.145 -0.428 -6.375 1.00 91.62 81 ARG A CA 1
ATOM 636 C C . ARG A 1 81 ? 16.405 0.892 -5.649 1.00 91.62 81 ARG A C 1
ATOM 638 O O . ARG A 1 81 ? 15.664 1.201 -4.718 1.00 91.62 81 ARG A O 1
ATOM 645 N N . VAL A 1 82 ? 17.405 1.668 -6.070 1.00 92.31 82 VAL A N 1
ATOM 646 C CA . VAL A 1 82 ? 17.706 2.985 -5.480 1.00 92.31 82 VAL A CA 1
ATOM 647 C C . VAL A 1 82 ? 16.559 3.967 -5.733 1.00 92.31 82 VAL A C 1
ATOM 649 O O . VAL A 1 82 ? 16.046 4.554 -4.782 1.00 92.31 82 VAL A O 1
ATOM 652 N N . GLY A 1 83 ? 16.093 4.089 -6.981 1.00 91.69 83 GLY A N 1
ATOM 653 C CA . GLY A 1 83 ? 14.966 4.969 -7.316 1.00 91.69 83 GLY A CA 1
ATOM 654 C C . GLY A 1 83 ? 13.672 4.579 -6.594 1.00 91.69 83 GLY A C 1
ATOM 655 O O . GLY A 1 83 ? 12.982 5.427 -6.035 1.00 91.69 83 GLY A O 1
ATOM 656 N N . ASN A 1 84 ? 13.379 3.281 -6.516 1.00 90.94 84 ASN A N 1
ATOM 657 C CA . ASN A 1 84 ? 12.245 2.758 -5.765 1.00 90.94 84 ASN A CA 1
ATOM 658 C C . ASN A 1 84 ? 12.381 3.044 -4.261 1.00 90.94 84 ASN A C 1
ATOM 660 O O . ASN A 1 84 ? 11.383 3.327 -3.614 1.00 90.94 84 ASN A O 1
ATOM 664 N N . CYS A 1 85 ? 13.585 2.970 -3.686 1.00 90.94 85 CYS A N 1
ATOM 665 C CA . CYS A 1 85 ? 13.807 3.324 -2.281 1.00 90.94 85 CYS A CA 1
ATOM 666 C C . CYS A 1 85 ? 13.439 4.791 -2.016 1.00 90.94 85 CYS A C 1
ATOM 668 O O . CYS A 1 85 ? 12.699 5.080 -1.076 1.00 90.94 85 CYS A O 1
ATOM 670 N N . LEU A 1 86 ? 13.876 5.704 -2.891 1.00 92.62 86 LEU A N 1
ATOM 671 C CA . LEU A 1 86 ? 13.491 7.114 -2.818 1.00 92.62 86 LEU A CA 1
ATOM 672 C C . LEU A 1 86 ? 11.972 7.288 -2.956 1.00 92.62 86 LEU A C 1
ATOM 674 O O . LEU A 1 86 ? 11.361 8.013 -2.175 1.00 92.62 86 LEU A O 1
ATOM 678 N N . TRP A 1 87 ? 11.345 6.570 -3.890 1.00 91.62 87 TRP A N 1
ATOM 679 C CA . TRP A 1 87 ? 9.893 6.590 -4.059 1.00 91.62 87 TRP A CA 1
ATOM 680 C C . TRP A 1 87 ? 9.143 6.080 -2.821 1.00 91.62 87 TRP A C 1
ATOM 682 O O . TRP A 1 87 ? 8.163 6.695 -2.408 1.00 91.62 87 TRP A O 1
ATOM 692 N N . CYS A 1 88 ? 9.629 5.024 -2.160 1.00 91.88 88 CYS A N 1
ATOM 693 C CA . CYS A 1 88 ? 9.087 4.560 -0.881 1.00 91.88 88 CYS A CA 1
ATOM 694 C C . CYS A 1 88 ? 9.176 5.643 0.206 1.00 91.88 88 CYS A C 1
ATOM 696 O O . CYS A 1 88 ? 8.242 5.789 0.990 1.00 91.88 88 CYS A O 1
ATOM 698 N N . LEU A 1 89 ? 10.269 6.414 0.263 1.00 92.19 89 LEU A N 1
ATOM 699 C CA . LEU A 1 89 ? 10.398 7.533 1.206 1.00 92.19 89 LEU A CA 1
ATOM 700 C C . LEU A 1 89 ? 9.394 8.650 0.899 1.00 92.19 89 LEU A C 1
ATOM 702 O O . LEU A 1 89 ? 8.757 9.159 1.816 1.00 92.19 89 LEU A O 1
ATOM 706 N N . ILE A 1 90 ? 9.196 8.982 -0.377 1.00 90.06 90 ILE A N 1
ATOM 707 C CA . ILE A 1 90 ? 8.180 9.955 -0.798 1.00 90.06 90 ILE A CA 1
ATOM 708 C C . ILE A 1 90 ? 6.775 9.458 -0.426 1.00 90.06 90 ILE A C 1
ATOM 710 O O . ILE A 1 90 ? 6.010 10.192 0.194 1.00 90.06 90 ILE A O 1
ATOM 714 N N . CYS A 1 91 ? 6.454 8.191 -0.703 1.00 89.88 91 CYS A N 1
ATOM 715 C CA . CYS A 1 91 ? 5.177 7.580 -0.320 1.00 89.88 91 CYS A CA 1
ATOM 716 C C . CYS A 1 91 ? 4.970 7.566 1.200 1.00 89.88 91 CYS A C 1
ATOM 718 O O . CYS A 1 91 ? 3.846 7.730 1.663 1.00 89.88 91 CYS A O 1
ATOM 720 N N . ARG A 1 92 ? 6.037 7.406 1.996 1.00 91.50 92 ARG A N 1
ATOM 721 C CA . ARG A 1 92 ? 5.950 7.533 3.459 1.00 91.50 92 ARG A CA 1
ATOM 722 C C . ARG A 1 92 ? 5.493 8.912 3.895 1.00 91.50 92 ARG A C 1
ATOM 724 O O . ARG A 1 92 ? 4.756 8.994 4.866 1.00 91.50 92 ARG A O 1
ATOM 731 N N . LEU A 1 93 ? 5.919 9.964 3.201 1.00 89.19 93 LEU A N 1
ATOM 732 C CA . LEU A 1 93 ? 5.489 11.326 3.500 1.00 89.19 93 LEU A CA 1
ATOM 733 C C . LEU A 1 93 ? 4.041 11.543 3.045 1.00 89.19 93 LEU A C 1
ATOM 735 O O . LEU A 1 93 ? 3.200 11.908 3.864 1.00 89.19 93 LEU A O 1
ATOM 739 N N . LEU A 1 94 ? 3.739 11.234 1.781 1.00 87.62 94 LEU A N 1
ATOM 740 C CA . LEU A 1 94 ? 2.427 11.476 1.167 1.00 87.62 94 LEU A CA 1
ATOM 741 C C . LEU A 1 94 ? 1.297 10.642 1.788 1.00 87.62 94 LEU A C 1
ATOM 743 O O . LEU A 1 94 ? 0.198 11.144 1.991 1.00 87.62 94 LEU A O 1
ATOM 747 N N . CYS A 1 95 ? 1.555 9.375 2.110 1.00 88.69 95 CYS A N 1
ATOM 748 C CA . CYS A 1 95 ? 0.546 8.446 2.627 1.00 88.69 95 CYS A CA 1
ATOM 749 C C . CYS A 1 95 ? 0.616 8.283 4.154 1.00 88.69 95 CYS A C 1
ATOM 751 O O . CYS A 1 95 ? 0.028 7.349 4.701 1.00 88.69 95 CYS A O 1
ATOM 753 N N . SER A 1 96 ? 1.355 9.155 4.852 1.00 90.25 96 SER A N 1
ATOM 754 C CA . SER A 1 96 ? 1.503 9.098 6.314 1.00 90.25 96 SER A CA 1
ATOM 755 C C . SER A 1 96 ? 0.162 9.234 7.032 1.00 90.25 96 SER A C 1
ATOM 757 O O . SER A 1 96 ? -0.136 8.435 7.917 1.00 90.25 96 SER A O 1
ATOM 759 N N . GLU A 1 97 ? -0.660 10.195 6.613 1.00 89.25 97 GLU A N 1
ATOM 760 C CA . GLU A 1 97 ? -1.975 10.455 7.200 1.00 89.25 97 GLU A CA 1
ATOM 761 C C . GLU A 1 97 ? -2.938 9.275 6.996 1.00 89.25 97 GLU A C 1
ATOM 763 O O . GLU A 1 97 ? -3.603 8.844 7.938 1.00 89.25 97 GLU A O 1
ATOM 768 N N . MET A 1 98 ? -2.957 8.692 5.791 1.00 89.44 98 MET A N 1
ATOM 769 C CA . MET A 1 98 ? -3.754 7.494 5.491 1.00 89.44 98 MET A CA 1
ATOM 770 C C . MET A 1 98 ? -3.366 6.332 6.408 1.00 89.44 98 MET A C 1
ATOM 772 O O . MET A 1 98 ? -4.225 5.658 6.974 1.00 89.44 98 MET A O 1
ATOM 776 N N . TRP A 1 99 ? -2.058 6.113 6.589 1.00 93.38 99 TRP A N 1
ATOM 777 C CA . TRP A 1 99 ? -1.570 5.076 7.490 1.00 93.38 99 TRP A CA 1
ATOM 778 C C . TRP A 1 99 ? -1.955 5.358 8.944 1.00 93.38 99 TRP A C 1
ATOM 780 O O . TRP A 1 99 ? -2.348 4.430 9.636 1.00 93.38 99 TRP A O 1
ATOM 790 N N . GLN A 1 100 ? -1.879 6.604 9.419 1.00 93.44 100 GLN A N 1
ATOM 791 C CA . GLN A 1 100 ? -2.259 6.949 10.795 1.00 93.44 100 GLN A CA 1
ATOM 792 C C . GLN A 1 100 ? -3.732 6.637 11.088 1.00 93.44 100 GLN A C 1
ATOM 794 O O . GLN A 1 100 ? -4.022 6.045 12.127 1.00 93.44 100 GLN A O 1
ATOM 799 N N . LYS A 1 101 ? -4.640 6.974 10.161 1.00 93.00 101 LYS A N 1
ATOM 800 C CA . LYS A 1 101 ? -6.076 6.656 10.267 1.00 93.00 101 LYS A CA 1
ATOM 801 C C . LYS A 1 101 ? -6.329 5.146 10.245 1.00 93.00 101 LYS A C 1
ATOM 803 O O . LYS A 1 101 ? -7.093 4.624 11.051 1.00 93.00 101 LYS A O 1
ATOM 808 N N . LEU A 1 102 ? -5.641 4.416 9.367 1.00 92.12 102 LEU A N 1
ATOM 809 C CA . LEU A 1 102 ? -5.734 2.956 9.338 1.00 92.12 102 LEU A CA 1
ATOM 810 C C . LEU A 1 102 ? -5.155 2.318 10.611 1.00 92.12 102 LEU A C 1
ATOM 812 O O . LEU A 1 102 ? -5.696 1.346 11.131 1.00 92.12 102 LEU A O 1
ATOM 816 N N . GLU A 1 103 ? -4.052 2.859 11.123 1.00 93.50 103 GLU A N 1
ATOM 817 C CA . GLU A 1 103 ? -3.370 2.369 12.316 1.00 93.50 103 GLU A CA 1
ATOM 818 C C . GLU A 1 103 ? -4.242 2.520 13.569 1.00 93.50 103 GLU A C 1
ATOM 820 O O . GLU A 1 103 ? -4.256 1.608 14.400 1.00 93.50 103 GLU A O 1
ATOM 825 N N . SER A 1 104 ? -4.993 3.620 13.706 1.00 93.50 104 SER A N 1
ATOM 826 C CA . SER A 1 104 ? -5.938 3.784 14.816 1.00 93.50 104 SER A CA 1
ATOM 827 C C . SER A 1 104 ? -7.047 2.737 14.775 1.00 93.50 104 SER A C 1
ATOM 829 O O . SER A 1 104 ? -7.279 2.072 15.785 1.00 93.50 104 SER A O 1
ATOM 831 N N . GLU A 1 105 ? -7.663 2.515 13.612 1.00 92.94 105 GLU A N 1
ATOM 832 C CA . GLU A 1 105 ? -8.723 1.510 13.456 1.00 92.94 105 GLU A CA 1
ATOM 833 C C . GLU A 1 105 ? -8.197 0.083 13.669 1.00 92.94 105 GLU A C 1
ATOM 835 O O . GLU A 1 105 ? -8.819 -0.718 14.364 1.00 92.94 105 GLU A O 1
ATOM 840 N N . LEU A 1 106 ? -6.999 -0.237 13.165 1.00 91.38 106 LEU A N 1
ATOM 841 C CA . LEU A 1 106 ? -6.360 -1.540 13.381 1.00 91.38 106 LEU A CA 1
ATOM 842 C C . LEU A 1 106 ? -6.103 -1.834 14.861 1.00 91.38 106 LEU A C 1
ATOM 844 O O . LEU A 1 106 ? -6.214 -2.988 15.278 1.00 91.38 106 LEU A O 1
ATOM 848 N N . ARG A 1 107 ? -5.752 -0.822 15.661 1.00 92.44 107 ARG A N 1
ATOM 849 C CA . ARG A 1 107 ? -5.602 -0.988 17.113 1.00 92.44 107 ARG A CA 1
ATOM 850 C C . ARG A 1 107 ? -6.953 -1.249 17.769 1.00 92.44 107 ARG A C 1
ATOM 852 O O . ARG A 1 107 ? -7.047 -2.177 18.562 1.00 92.44 107 ARG A O 1
ATOM 859 N N . VAL A 1 108 ? -7.992 -0.497 17.407 1.00 91.88 108 VAL A N 1
ATOM 860 C CA . VAL A 1 108 ? -9.347 -0.698 17.946 1.00 91.88 108 VAL A CA 1
ATOM 861 C C . VAL A 1 108 ? -9.843 -2.112 17.646 1.00 91.88 108 VAL A C 1
ATOM 863 O O . VAL A 1 108 ? -10.197 -2.839 18.569 1.00 91.88 108 VAL A O 1
ATOM 866 N N . VAL A 1 109 ? -9.789 -2.541 16.383 1.00 90.62 109 VAL A N 1
ATOM 867 C CA . VAL A 1 109 ? -10.282 -3.858 15.945 1.00 90.62 109 VAL A CA 1
ATOM 868 C C . VAL A 1 109 ? -9.528 -5.016 16.603 1.00 90.62 109 VAL A C 1
ATOM 870 O O . VAL A 1 109 ? -10.130 -6.038 16.896 1.00 90.62 109 VAL A O 1
ATOM 873 N N . ARG A 1 110 ? -8.218 -4.882 16.847 1.00 83.06 110 ARG A N 1
ATOM 874 C CA . ARG A 1 110 ? -7.401 -5.954 17.449 1.00 83.06 110 ARG A CA 1
ATOM 875 C C . ARG A 1 110 ? -7.490 -6.030 18.973 1.00 83.06 110 ARG A C 1
ATOM 877 O O . ARG A 1 110 ? -7.060 -7.029 19.541 1.00 83.06 110 ARG A O 1
ATOM 884 N N . HIS A 1 111 ? -7.988 -4.977 19.615 1.00 77.94 111 HIS A N 1
ATOM 885 C CA . HIS A 1 111 ? -8.240 -4.930 21.056 1.00 77.94 111 HIS A CA 1
ATOM 886 C C . HIS A 1 111 ? -9.727 -5.111 21.418 1.00 77.94 111 HIS A C 1
ATOM 888 O O . HIS A 1 111 ? -10.043 -5.117 22.607 1.00 77.94 111 HIS A O 1
ATOM 894 N N . SER A 1 112 ? -10.610 -5.239 20.419 1.00 61.25 112 SER A N 1
ATOM 895 C CA . SER A 1 112 ? -12.042 -5.551 20.574 1.00 61.25 112 SER A CA 1
ATOM 896 C C . SER A 1 112 ? -12.271 -7.057 20.618 1.00 61.25 112 SER A C 1
ATOM 898 O O . SER A 1 112 ? -13.172 -7.479 21.372 1.00 61.25 112 SER A O 1
#

pLDDT: mean 85.48, std 8.68, range [61.25, 93.5]

Foldseek 3Di:
DQQLLDPDPRPLLVVLLVCCVVPVPQDLVNVVCCCLLFQLLQRVVVVVDDDPPDDPGDDPVVSVVSSVVLVVCCVVDPVSVVVSVVSSVVSCVVCVVSSVSNSVSNVVNVVD

Secondary structure (DSSP, 8-state):
-GGGGSSS---HHHHHHHHHHH-TT--HHHHHHHIIIIIHHHHHTGGGSPPPSS-----HHHHHHHHHHHHHHHHH-HHHHHHHHHHHHHHHHHTHHHHHHHHHHHHHHHH-